Protein AF-O96344-F1 (afdb_monomer)

pLDDT: mean 90.15, std 8.44, range [36.12, 97.0]

InterPro domains:
  IPR032487 Polyprotein allergen, nematode [PF16469] (3-124)
  IPR038289 DVA-1 superfamily [G3DSA:1.10.533.30] (1-128)

Sequence (133 aa):
DEHTLESYFQTHLSWLTDIQKDEIRKMKEEGKSKAEIQKTVFHYYDGLTGDKKKEAVEKLRGGCNELLKQIVGEEKVAELKRMKESGMDFEQIKAKVESILDHVTDETQKQKVQEYGAACRKVYAETDSRQKR

Secondary structure (DSSP, 8-state):
----HHHHHHTTTTTS-HHHHHHHHHHHHTT--HHHHHHHHHHHHHH--HHHHHHHHHHHHHHHHHHHHHHHHHHHHHHHHHHHHTT--HHHHHHHHHHHHHT---HHHHHHHHHHHHHHHHHHHHHHHHHT-

Structure (mmCIF, N/CA/C/O backbone):
data_AF-O96344-F1
#
_entry.id   AF-O96344-F1
#
loop_
_atom_site.group_PDB
_atom_site.id
_atom_site.type_symbol
_atom_site.label_atom_id
_atom_site.label_alt_id
_atom_site.label_comp_id
_atom_site.label_asym_id
_atom_site.label_entity_id
_atom_site.label_seq_id
_atom_site.pdbx_PDB_ins_code
_atom_site.Cartn_x
_atom_site.Cartn_y
_atom_site.Cartn_z
_atom_site.occupancy
_atom_site.B_iso_or_equiv
_atom_site.auth_seq_id
_atom_site.auth_comp_id
_atom_site.auth_asym_id
_atom_site.auth_atom_id
_atom_site.pdbx_PDB_model_num
ATOM 1 N N . ASP A 1 1 ? 1.786 6.079 17.956 1.00 36.12 1 ASP A N 1
ATOM 2 C CA . ASP A 1 1 ? 1.204 6.265 16.610 1.00 36.12 1 ASP A CA 1
ATOM 3 C C . ASP A 1 1 ? 2.290 6.339 15.544 1.00 36.12 1 ASP A C 1
ATOM 5 O O . ASP A 1 1 ? 2.949 7.360 15.423 1.00 36.12 1 ASP A O 1
ATOM 9 N N . GLU A 1 2 ? 2.509 5.258 14.792 1.00 44.03 2 GLU A N 1
ATOM 10 C CA . GLU A 1 2 ? 3.629 5.116 13.832 1.00 44.03 2 GLU A CA 1
ATOM 11 C C . GLU A 1 2 ? 3.226 5.333 12.355 1.00 44.03 2 GLU A C 1
ATOM 13 O O . GLU A 1 2 ? 3.954 4.981 11.431 1.00 44.03 2 GLU A O 1
ATOM 18 N N . HIS A 1 3 ? 2.062 5.943 12.103 1.00 64.75 3 HIS A N 1
ATOM 19 C CA . HIS A 1 3 ? 1.471 6.061 10.761 1.00 64.75 3 HIS A CA 1
ATOM 20 C C . HIS A 1 3 ? 1.044 7.491 10.417 1.00 64.75 3 HIS A C 1
ATOM 22 O O . HIS A 1 3 ? -0.133 7.774 10.177 1.00 64.75 3 HIS A O 1
ATOM 28 N N . THR A 1 4 ? 1.996 8.423 10.397 1.00 79.19 4 THR A N 1
ATOM 29 C CA . THR A 1 4 ? 1.748 9.768 9.862 1.00 79.19 4 THR A CA 1
ATOM 30 C C . THR A 1 4 ? 1.888 9.775 8.337 1.00 79.19 4 THR A C 1
ATOM 32 O O . THR A 1 4 ? 2.620 8.977 7.758 1.00 79.19 4 THR A O 1
ATOM 35 N N . LEU A 1 5 ? 1.193 10.704 7.671 1.00 84.06 5 LEU A N 1
ATOM 36 C CA . LEU A 1 5 ? 1.313 10.897 6.218 1.00 84.06 5 LEU A CA 1
ATOM 37 C C . LEU A 1 5 ? 2.772 11.167 5.802 1.00 84.06 5 LEU A C 1
ATOM 39 O O . LEU A 1 5 ? 3.224 10.667 4.780 1.00 84.06 5 LEU A O 1
ATOM 43 N N . GLU A 1 6 ? 3.512 11.899 6.635 1.00 87.56 6 GLU A N 1
ATOM 44 C CA . GLU A 1 6 ? 4.917 12.227 6.393 1.00 87.56 6 GLU A CA 1
ATOM 45 C C . GLU A 1 6 ? 5.821 10.987 6.459 1.00 87.56 6 GLU A C 1
ATOM 47 O O . GLU A 1 6 ? 6.674 10.802 5.595 1.00 87.56 6 GLU A O 1
ATOM 52 N N . SER A 1 7 ? 5.571 10.074 7.407 1.00 87.69 7 SER A N 1
ATOM 53 C CA . SER A 1 7 ? 6.266 8.779 7.451 1.00 87.69 7 SER A CA 1
ATOM 54 C C . SER A 1 7 ? 6.072 8.003 6.144 1.00 87.69 7 SER A C 1
ATOM 56 O O . SER A 1 7 ? 7.029 7.473 5.575 1.00 87.69 7 SER A O 1
ATOM 58 N N . TYR A 1 8 ? 4.856 8.014 5.587 1.00 87.94 8 TYR A N 1
ATOM 59 C CA . TYR A 1 8 ? 4.595 7.379 4.296 1.00 87.94 8 TYR A CA 1
ATOM 60 C C . TYR A 1 8 ? 5.330 8.056 3.138 1.00 87.94 8 TYR A C 1
ATOM 62 O O . TYR A 1 8 ? 5.864 7.350 2.285 1.00 87.94 8 TYR A O 1
ATOM 70 N N . PHE A 1 9 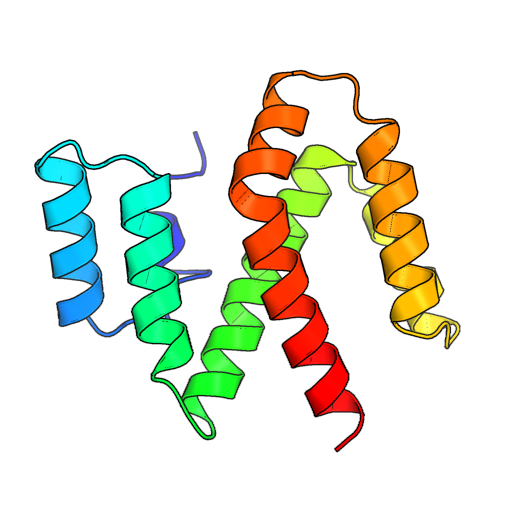? 5.433 9.388 3.112 1.00 92.00 9 PHE A N 1
ATOM 71 C CA . PHE A 1 9 ? 6.205 10.113 2.091 1.00 92.00 9 PHE A CA 1
ATOM 72 C C . PHE A 1 9 ? 7.705 9.825 2.120 1.00 92.00 9 PHE A C 1
ATOM 74 O O . PHE A 1 9 ? 8.363 9.964 1.090 1.00 92.00 9 PHE A O 1
ATOM 81 N N . GLN A 1 10 ? 8.245 9.410 3.262 1.00 89.81 10 GLN A N 1
ATOM 82 C CA . GLN A 1 10 ? 9.652 9.027 3.395 1.00 89.81 10 GLN A CA 1
ATOM 83 C C . GLN A 1 10 ? 9.889 7.537 3.105 1.00 89.81 10 GLN A C 1
ATOM 85 O O . GLN A 1 10 ? 11.015 7.137 2.813 1.00 89.81 10 GLN A O 1
ATOM 90 N N . THR A 1 11 ? 8.836 6.717 3.146 1.00 90.38 11 THR A N 1
ATOM 91 C CA . THR A 1 11 ? 8.909 5.256 3.002 1.00 90.38 11 THR A CA 1
ATOM 92 C C . THR A 1 11 ? 8.169 4.775 1.749 1.00 90.38 11 THR A C 1
ATOM 94 O O . THR A 1 11 ? 8.716 4.807 0.646 1.00 90.38 11 THR A O 1
ATOM 97 N N . HIS A 1 12 ? 6.918 4.336 1.889 1.00 90.25 12 HIS A N 1
ATOM 98 C CA . HIS A 1 12 ? 6.139 3.635 0.857 1.00 90.25 12 HIS A CA 1
ATOM 99 C C . HIS A 1 12 ? 5.672 4.535 -0.290 1.00 90.25 12 HIS A C 1
ATOM 101 O O . HIS A 1 12 ? 5.336 4.050 -1.371 1.00 90.25 12 HIS A O 1
ATOM 107 N N . LEU A 1 13 ? 5.665 5.849 -0.066 1.00 93.00 13 LEU A N 1
ATOM 108 C CA . LEU A 1 13 ? 5.290 6.889 -1.023 1.00 93.00 13 LEU A CA 1
ATOM 109 C C . LEU A 1 13 ? 6.481 7.786 -1.405 1.00 93.00 13 LEU A C 1
ATOM 111 O O . LEU A 1 13 ? 6.284 8.875 -1.943 1.00 93.00 13 LEU A O 1
ATOM 115 N N . SER A 1 14 ? 7.720 7.338 -1.158 1.00 94.94 14 SER A N 1
ATOM 116 C CA . SER A 1 14 ? 8.931 8.111 -1.480 1.00 94.94 14 SER A CA 1
ATOM 117 C C . SER A 1 14 ? 9.099 8.405 -2.970 1.00 94.94 14 SER A C 1
ATOM 119 O O . SER A 1 14 ? 9.745 9.387 -3.319 1.00 94.94 14 SER A O 1
ATOM 121 N N . TRP A 1 15 ? 8.495 7.574 -3.823 1.00 95.19 15 TRP A N 1
ATOM 122 C CA . TRP A 1 15 ? 8.515 7.666 -5.286 1.00 95.19 15 TRP A CA 1
ATOM 123 C C . TRP A 1 15 ? 7.681 8.829 -5.849 1.00 95.19 15 TRP A C 1
ATOM 125 O O . TRP A 1 15 ? 7.788 9.146 -7.035 1.00 95.19 15 TRP A O 1
ATOM 135 N N . LEU A 1 16 ? 6.830 9.451 -5.027 1.00 96.06 16 LEU A N 1
ATOM 136 C CA . LEU A 1 16 ? 6.098 10.655 -5.410 1.00 96.06 16 LEU A CA 1
ATOM 137 C C . LEU A 1 16 ? 7.052 11.845 -5.538 1.00 96.06 16 LEU A C 1
ATOM 139 O O . LEU A 1 16 ? 7.991 11.993 -4.751 1.00 96.06 16 LEU A O 1
ATOM 143 N N . THR A 1 17 ? 6.768 12.735 -6.485 1.00 96.12 17 THR A N 1
ATOM 144 C CA . THR A 1 17 ? 7.465 14.024 -6.567 1.00 96.12 17 THR A CA 1
ATOM 145 C C . THR A 1 17 ? 7.046 14.938 -5.417 1.00 96.12 17 THR A C 1
ATOM 147 O O . THR A 1 17 ? 5.975 14.765 -4.835 1.00 96.12 17 THR A O 1
ATOM 150 N N . ASP A 1 18 ? 7.856 15.951 -5.112 1.00 95.81 18 ASP A N 1
ATOM 151 C CA . ASP A 1 18 ? 7.528 16.908 -4.046 1.00 95.81 18 ASP A CA 1
ATOM 152 C C . ASP A 1 18 ? 6.208 17.639 -4.327 1.00 95.81 18 ASP A C 1
ATOM 154 O O . ASP A 1 18 ? 5.373 17.764 -3.439 1.00 95.81 18 ASP A O 1
ATOM 158 N N . ILE A 1 19 ? 5.942 17.970 -5.596 1.00 96.38 19 ILE A N 1
ATOM 159 C CA . ILE A 1 19 ? 4.667 18.561 -6.033 1.00 96.38 19 ILE A CA 1
ATOM 160 C C . ILE A 1 19 ? 3.484 17.629 -5.717 1.00 96.38 19 ILE A C 1
ATOM 162 O O . ILE A 1 19 ? 2.456 18.076 -5.216 1.00 96.38 19 ILE A O 1
ATOM 166 N N . GLN A 1 20 ? 3.621 16.325 -5.977 1.00 97.00 20 GLN A N 1
ATOM 167 C CA . GLN A 1 20 ? 2.566 15.346 -5.687 1.00 97.00 20 GLN A CA 1
ATOM 168 C C . GLN A 1 20 ? 2.363 15.153 -4.177 1.00 97.00 20 GLN A C 1
ATOM 170 O O . GLN A 1 20 ? 1.232 14.992 -3.717 1.00 97.00 20 GLN A O 1
ATOM 175 N N . LYS A 1 21 ? 3.447 15.178 -3.391 1.00 96.69 21 LYS A N 1
ATOM 176 C CA . LYS A 1 21 ? 3.382 15.116 -1.922 1.00 96.69 21 LYS A CA 1
ATOM 177 C C . LYS A 1 21 ? 2.676 16.345 -1.349 1.00 96.69 21 LYS A C 1
ATOM 179 O O . LYS A 1 21 ? 1.839 16.195 -0.459 1.00 96.69 21 LYS A O 1
ATOM 184 N N . ASP A 1 22 ? 2.960 17.529 -1.884 1.00 96.50 22 ASP A N 1
ATOM 185 C CA . ASP A 1 22 ? 2.311 18.781 -1.489 1.00 96.50 22 ASP A CA 1
ATOM 186 C C . ASP A 1 22 ? 0.813 18.770 -1.804 1.00 96.50 22 ASP A C 1
ATOM 188 O O . ASP A 1 22 ? 0.008 19.141 -0.948 1.00 96.50 22 ASP A O 1
ATOM 192 N N . GLU A 1 23 ? 0.414 18.267 -2.977 1.00 96.56 23 GLU A N 1
ATOM 193 C CA . GLU A 1 23 ? -1.002 18.109 -3.329 1.00 96.56 23 GLU A CA 1
ATOM 194 C C . GLU A 1 23 ? -1.723 17.180 -2.341 1.00 96.56 23 GLU A C 1
ATOM 196 O O . GLU A 1 23 ? -2.784 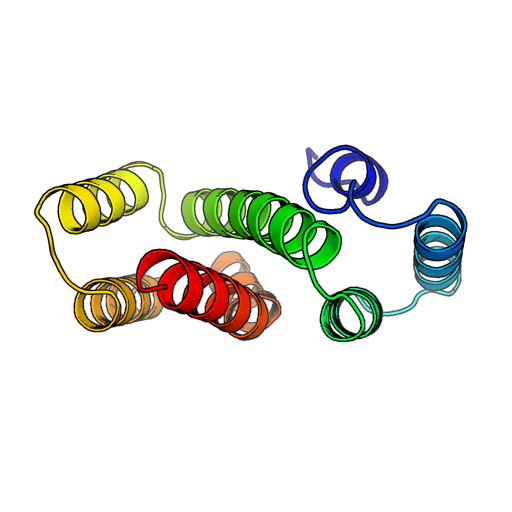17.522 -1.817 1.00 96.56 23 GLU A O 1
ATOM 201 N N . ILE A 1 24 ? -1.121 16.039 -2.000 1.00 96.19 24 ILE A N 1
ATOM 202 C CA . ILE A 1 24 ? -1.695 15.107 -1.020 1.00 96.19 24 ILE A CA 1
ATOM 203 C C . ILE A 1 24 ? -1.744 15.723 0.388 1.00 96.19 24 ILE A C 1
ATOM 205 O O . ILE A 1 24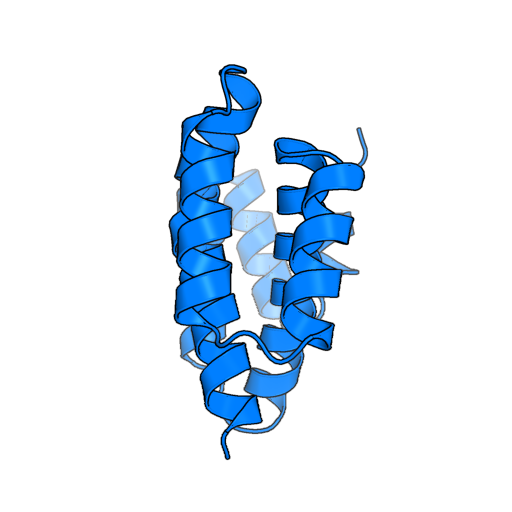 ? -2.701 15.482 1.133 1.00 96.19 24 ILE A O 1
ATOM 209 N N . ARG A 1 25 ? -0.746 16.529 0.772 1.00 95.25 25 ARG A N 1
ATOM 210 C CA . ARG A 1 25 ? -0.754 17.250 2.053 1.00 95.25 25 ARG A CA 1
ATOM 211 C C . ARG A 1 25 ? -1.920 18.235 2.108 1.00 95.25 25 ARG A C 1
ATOM 213 O O . ARG A 1 25 ? -2.686 18.198 3.069 1.00 95.25 25 ARG A O 1
ATOM 220 N N . LYS A 1 26 ? -2.125 19.004 1.037 1.00 96.25 26 LYS A N 1
ATOM 221 C CA . LYS A 1 26 ? -3.258 19.925 0.885 1.00 96.25 26 LYS A CA 1
ATOM 222 C C . LYS A 1 26 ? -4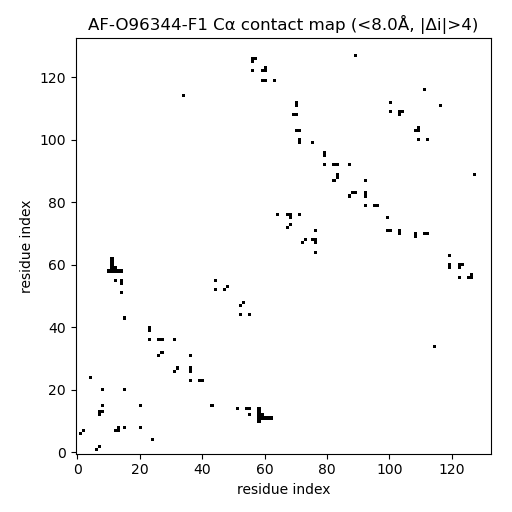.599 19.198 0.951 1.00 96.25 26 LYS A C 1
ATOM 224 O O . LYS A 1 26 ? -5.483 19.625 1.680 1.00 96.25 26 LYS A O 1
ATOM 229 N N . MET A 1 27 ? -4.737 18.052 0.278 1.00 95.75 27 MET A N 1
ATOM 230 C CA . MET A 1 27 ? -5.946 17.224 0.380 1.00 95.75 27 MET A CA 1
ATOM 231 C C . MET A 1 27 ? -6.242 16.838 1.835 1.00 95.75 27 MET A C 1
ATOM 233 O O . MET A 1 27 ? -7.382 16.929 2.287 1.00 95.75 27 MET A O 1
ATOM 237 N N . LYS A 1 28 ? -5.219 16.428 2.592 1.00 92.12 28 LYS A N 1
ATOM 238 C CA . LYS A 1 28 ? -5.385 16.088 4.008 1.00 92.12 28 LYS A CA 1
ATOM 239 C C . LYS A 1 28 ? -5.806 17.300 4.849 1.00 92.12 28 LYS A C 1
ATOM 241 O O . LYS A 1 28 ? -6.673 17.150 5.706 1.00 92.12 28 LYS A O 1
ATOM 246 N N . GLU A 1 29 ? -5.216 18.469 4.611 1.00 94.00 29 GLU A N 1
ATOM 247 C CA . GLU A 1 29 ? -5.571 19.732 5.283 1.00 94.00 29 GLU A CA 1
ATOM 248 C C . GLU A 1 29 ? -7.006 20.175 4.968 1.00 94.00 29 GLU A C 1
ATOM 250 O O . GLU A 1 29 ? -7.719 20.643 5.850 1.00 94.00 29 GLU A O 1
ATOM 255 N N . GLU A 1 30 ? -7.464 19.944 3.738 1.00 95.31 30 GLU A N 1
ATOM 256 C CA . GLU A 1 30 ? -8.838 20.201 3.291 1.00 95.31 30 GLU A CA 1
ATOM 257 C C . GLU A 1 30 ? -9.859 19.180 3.832 1.00 95.31 30 GLU A C 1
ATOM 259 O O . GLU A 1 30 ? -11.042 19.241 3.496 1.00 95.31 30 GLU A O 1
ATOM 264 N N . GLY A 1 31 ? -9.425 18.222 4.657 1.00 93.00 31 GLY A N 1
ATOM 265 C CA . GLY A 1 31 ? -10.293 17.210 5.258 1.00 93.00 31 GLY A CA 1
ATOM 266 C C . GLY A 1 31 ? -10.726 16.107 4.293 1.00 93.00 31 GLY A C 1
ATOM 267 O O . GLY A 1 31 ? -11.719 15.424 4.552 1.00 93.00 31 GLY A O 1
ATOM 268 N N . LYS A 1 32 ? -10.000 15.909 3.183 1.00 94.31 32 LYS A N 1
ATOM 269 C CA . LYS A 1 32 ? -10.265 14.813 2.245 1.00 94.31 32 LYS A CA 1
ATOM 270 C C . LYS A 1 32 ? -10.125 13.461 2.925 1.00 94.31 32 LYS A C 1
ATOM 272 O O . LYS A 1 32 ? -9.237 13.230 3.749 1.00 94.31 32 LYS A O 1
ATOM 277 N N . SER A 1 33 ? -11.004 12.541 2.542 1.00 89.94 33 SER A N 1
ATOM 278 C CA . SER A 1 33 ? -10.991 11.185 3.076 1.00 89.94 33 SER A CA 1
ATOM 279 C C . SER A 1 33 ? -9.722 10.434 2.660 1.00 89.94 33 SER A C 1
ATOM 281 O O . SER A 1 33 ? -9.128 10.691 1.609 1.00 89.94 33 SER A O 1
ATOM 283 N N . LYS A 1 34 ? -9.322 9.433 3.456 1.00 84.88 34 LYS A N 1
ATOM 284 C CA . LYS A 1 34 ? -8.206 8.541 3.096 1.00 84.88 34 LYS A CA 1
ATOM 285 C C . LYS A 1 34 ? -8.424 7.868 1.740 1.00 84.88 34 LYS A C 1
ATOM 287 O O . LYS A 1 34 ? -7.473 7.736 0.981 1.00 84.88 34 LYS A O 1
ATOM 292 N N . ALA A 1 35 ? -9.667 7.507 1.419 1.00 85.88 35 ALA A N 1
ATOM 293 C CA . ALA A 1 35 ? -10.031 6.918 0.135 1.00 85.88 35 ALA A CA 1
ATOM 294 C C . ALA A 1 35 ? -9.789 7.884 -1.039 1.00 85.88 35 ALA A C 1
ATOM 296 O O . ALA A 1 35 ? -9.247 7.474 -2.065 1.00 85.88 35 ALA A O 1
ATOM 297 N N . GLU A 1 36 ? -10.131 9.170 -0.892 1.00 90.50 36 GLU A N 1
ATOM 298 C CA . GLU A 1 36 ? -9.818 10.193 -1.901 1.00 90.50 36 GLU A CA 1
ATOM 299 C C . GLU A 1 36 ? -8.304 10.358 -2.075 1.00 90.50 36 GLU A C 1
ATOM 301 O O . GLU A 1 36 ? -7.818 10.360 -3.204 1.00 90.50 36 GLU A O 1
ATOM 306 N N . ILE A 1 37 ? -7.549 10.424 -0.975 1.00 91.94 37 ILE A N 1
ATOM 307 C CA . ILE A 1 37 ? -6.083 10.528 -1.016 1.00 91.94 37 ILE A CA 1
ATOM 308 C C . ILE A 1 37 ? -5.462 9.304 -1.702 1.00 91.94 37 ILE A C 1
ATOM 310 O O . ILE A 1 37 ? -4.623 9.447 -2.590 1.00 91.94 37 ILE A O 1
ATOM 314 N N . GLN A 1 38 ? -5.887 8.094 -1.334 1.00 88.38 38 GLN A N 1
ATOM 315 C CA . GLN A 1 38 ? -5.420 6.860 -1.968 1.00 88.38 38 GLN A CA 1
ATOM 316 C C . GLN A 1 38 ? -5.732 6.844 -3.459 1.00 88.38 38 GLN A C 1
ATOM 318 O O . GLN A 1 38 ? -4.871 6.477 -4.256 1.00 88.38 38 GLN A O 1
ATOM 323 N N . LYS A 1 39 ? -6.936 7.267 -3.856 1.00 90.31 39 LYS A N 1
ATOM 324 C CA . LYS A 1 39 ? -7.311 7.367 -5.268 1.00 90.31 39 LYS A CA 1
ATOM 325 C C . LYS A 1 39 ? -6.341 8.272 -6.033 1.00 90.31 39 LYS A C 1
ATOM 327 O O . LYS A 1 39 ? -5.902 7.886 -7.114 1.00 90.31 39 LYS A O 1
ATOM 332 N N . THR A 1 40 ? -5.961 9.416 -5.466 1.00 94.12 40 THR A N 1
ATOM 333 C CA . THR A 1 40 ? -4.962 10.321 -6.058 1.00 94.12 40 THR A CA 1
ATOM 334 C C . THR A 1 40 ? -3.578 9.673 -6.145 1.00 94.12 40 THR A C 1
ATOM 336 O O . THR A 1 40 ? -2.957 9.694 -7.207 1.00 94.12 40 THR A O 1
ATOM 339 N N . VAL A 1 41 ? -3.114 9.003 -5.084 1.00 93.19 41 VAL A N 1
ATOM 340 C CA . VAL A 1 41 ? -1.845 8.248 -5.105 1.00 93.19 41 VAL A CA 1
ATOM 341 C C . VAL A 1 41 ? -1.846 7.200 -6.224 1.00 93.19 41 VAL A C 1
ATOM 343 O O . VAL A 1 41 ? -0.887 7.105 -6.992 1.00 93.19 41 VAL A O 1
ATOM 346 N N . PHE A 1 42 ? -2.931 6.434 -6.361 1.00 90.81 42 PHE A N 1
ATOM 347 C CA . PHE A 1 42 ? -3.045 5.416 -7.404 1.00 90.81 42 PHE A CA 1
ATOM 348 C C . PHE A 1 42 ? -3.172 6.004 -8.810 1.00 90.81 42 PHE A C 1
ATOM 350 O O . PHE A 1 42 ? -2.675 5.398 -9.758 1.00 90.81 42 PHE A O 1
ATOM 357 N N . HIS A 1 43 ? -3.760 7.192 -8.951 1.00 93.25 43 HIS A N 1
ATOM 358 C CA . HIS A 1 43 ? -3.769 7.921 -10.214 1.00 93.25 43 HIS A CA 1
ATOM 359 C C . HIS A 1 43 ? -2.345 8.267 -10.674 1.00 93.25 43 HIS A C 1
ATOM 361 O O . HIS A 1 43 ? -1.984 7.965 -11.812 1.00 93.25 43 HIS A O 1
ATOM 367 N N . TYR A 1 44 ? -1.500 8.805 -9.786 1.00 95.25 44 TYR A N 1
ATOM 368 C CA . TYR A 1 44 ? -0.094 9.056 -10.123 1.00 95.25 44 TYR A CA 1
ATOM 369 C C . TYR A 1 44 ? 0.650 7.769 -10.451 1.00 95.25 44 TYR A C 1
ATOM 371 O O . TYR A 1 44 ? 1.379 7.718 -11.439 1.00 95.25 44 TYR A O 1
ATOM 379 N N . TYR A 1 45 ? 0.436 6.720 -9.654 1.00 92.62 45 TYR A N 1
ATOM 380 C CA . TYR A 1 45 ? 1.028 5.409 -9.889 1.00 92.62 45 TYR A CA 1
ATOM 381 C C . TYR A 1 45 ? 0.680 4.873 -11.283 1.00 92.62 45 TYR A C 1
ATOM 383 O O . TYR A 1 45 ? 1.557 4.363 -11.980 1.00 92.62 45 TYR A O 1
ATOM 391 N N . ASP A 1 46 ? -0.580 4.969 -11.710 1.00 90.75 46 ASP A N 1
ATOM 392 C CA . ASP A 1 46 ? -1.040 4.478 -13.014 1.00 90.75 46 ASP A CA 1
ATOM 393 C C . ASP A 1 46 ? -0.442 5.246 -14.197 1.00 90.75 46 ASP A C 1
ATOM 395 O O . ASP A 1 46 ? -0.242 4.652 -15.254 1.00 90.75 46 ASP A O 1
ATOM 399 N N . GLY A 1 47 ? -0.070 6.513 -14.003 1.00 92.44 47 GLY A N 1
ATOM 400 C CA . GLY A 1 47 ? 0.654 7.306 -15.000 1.00 92.44 47 GLY A CA 1
ATOM 401 C C . GLY A 1 47 ? 2.143 6.961 -15.141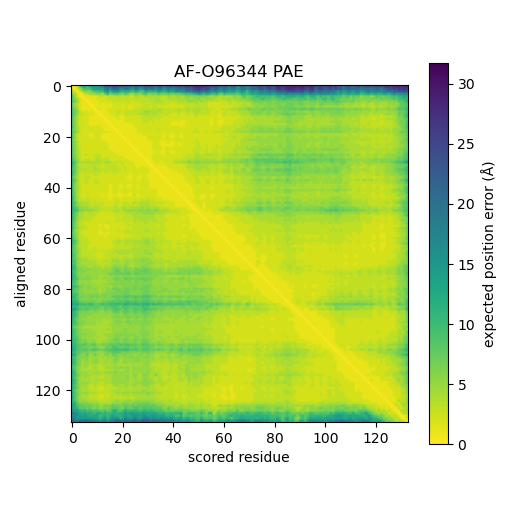 1.00 92.44 47 GLY A C 1
ATOM 402 O O . GLY A 1 47 ? 2.787 7.412 -16.089 1.00 92.44 47 GLY A O 1
ATOM 403 N N . LEU A 1 48 ? 2.720 6.177 -14.222 1.00 93.50 48 LEU A N 1
ATOM 404 C CA . LEU A 1 48 ? 4.136 5.813 -14.281 1.00 93.50 48 LEU A CA 1
ATOM 405 C C . LEU A 1 48 ? 4.410 4.706 -15.302 1.00 93.50 48 LEU A C 1
ATOM 407 O O . LEU A 1 48 ? 3.654 3.747 -15.453 1.00 93.50 48 LEU A O 1
ATOM 411 N N . THR A 1 49 ? 5.583 4.780 -15.925 1.00 91.81 49 THR A N 1
ATOM 412 C CA . THR A 1 49 ? 6.119 3.750 -16.822 1.00 91.81 49 THR A CA 1
ATOM 413 C C . THR A 1 49 ? 7.598 3.487 -16.512 1.00 91.81 49 THR A C 1
ATOM 415 O O . THR A 1 49 ? 8.207 4.166 -15.680 1.00 91.81 49 THR A O 1
ATOM 418 N N . GLY A 1 50 ? 8.174 2.456 -17.137 1.00 91.06 50 GLY A N 1
ATOM 419 C CA . GLY A 1 50 ? 9.603 2.148 -17.029 1.00 91.06 50 GLY A CA 1
ATOM 420 C C . GLY A 1 50 ? 10.086 1.933 -15.591 1.00 91.06 50 GLY A C 1
ATOM 421 O O . GLY A 1 50 ? 9.422 1.262 -14.793 1.00 91.06 50 GLY A O 1
ATOM 422 N N . ASP A 1 51 ? 11.251 2.496 -15.274 1.00 91.38 51 ASP A N 1
ATOM 423 C CA . ASP A 1 51 ? 11.916 2.311 -13.980 1.00 91.38 51 ASP A CA 1
ATOM 424 C C . ASP A 1 51 ? 11.206 3.032 -12.834 1.00 91.38 51 ASP A C 1
ATOM 426 O O . ASP A 1 51 ? 11.110 2.478 -11.744 1.00 91.38 51 ASP A O 1
ATOM 430 N N . LYS A 1 52 ? 10.571 4.181 -13.095 1.00 92.06 52 LYS A N 1
ATOM 431 C CA . LYS A 1 52 ? 9.743 4.860 -12.084 1.00 92.06 52 LYS A CA 1
ATOM 432 C C . LYS A 1 52 ? 8.574 3.985 -11.632 1.00 92.06 52 LYS A C 1
ATOM 434 O O . LYS A 1 52 ? 8.263 3.921 -10.447 1.00 92.06 52 LYS A O 1
ATOM 439 N N . LYS A 1 53 ? 7.939 3.262 -12.564 1.00 92.56 53 LYS A N 1
ATOM 440 C CA . LYS A 1 53 ? 6.879 2.301 -12.218 1.00 92.56 53 LYS A CA 1
ATOM 441 C C . LYS A 1 53 ? 7.433 1.135 -11.398 1.00 92.56 53 LYS A C 1
ATOM 443 O O . LYS A 1 53 ? 6.755 0.704 -10.474 1.00 92.56 53 LYS A O 1
ATOM 448 N N . LYS A 1 54 ? 8.639 0.634 -11.708 1.00 90.94 54 LYS A N 1
ATOM 449 C CA . LYS A 1 54 ? 9.294 -0.427 -10.915 1.00 90.94 54 LYS A CA 1
ATOM 450 C C . LYS A 1 54 ? 9.520 0.032 -9.478 1.00 90.94 54 LYS A C 1
ATOM 452 O O . LYS A 1 54 ? 9.067 -0.644 -8.562 1.00 90.94 54 LYS A O 1
ATOM 457 N N . GLU A 1 55 ? 10.133 1.200 -9.303 1.00 92.94 55 GLU A N 1
ATOM 458 C CA . GLU A 1 55 ? 10.388 1.781 -7.984 1.00 92.94 55 GLU A CA 1
ATOM 459 C C . GLU A 1 55 ? 9.086 1.942 -7.189 1.00 92.94 55 GLU A C 1
ATOM 461 O O . GLU A 1 55 ? 8.985 1.484 -6.051 1.00 92.94 55 GLU A O 1
ATOM 466 N N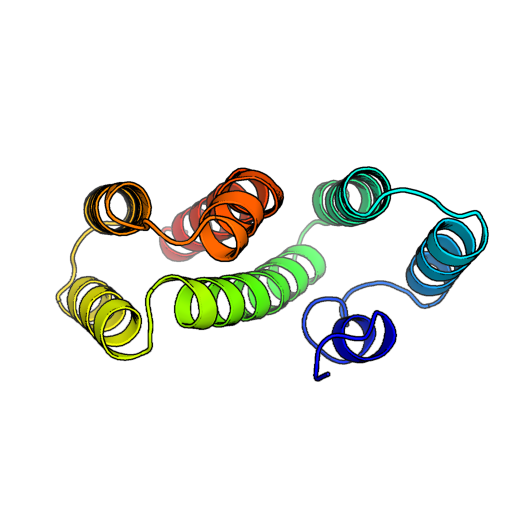 . ALA A 1 56 ? 8.048 2.515 -7.805 1.00 94.38 56 ALA A N 1
ATOM 467 C CA . ALA A 1 56 ? 6.760 2.698 -7.145 1.00 94.38 56 ALA A CA 1
ATOM 468 C C . ALA A 1 56 ? 6.112 1.365 -6.732 1.00 94.38 56 ALA A C 1
ATOM 470 O O . ALA A 1 56 ? 5.588 1.261 -5.624 1.00 94.38 56 ALA A O 1
ATOM 471 N N . VAL A 1 57 ? 6.172 0.328 -7.580 1.00 93.50 57 VAL A N 1
ATOM 472 C CA . VAL A 1 57 ? 5.681 -1.021 -7.237 1.00 93.50 57 VAL A CA 1
ATOM 473 C C . VAL A 1 57 ? 6.417 -1.577 -6.023 1.00 93.50 57 VAL A C 1
ATOM 475 O O . VAL A 1 57 ? 5.772 -2.088 -5.111 1.00 93.50 57 VAL A O 1
ATOM 478 N N . GLU A 1 58 ? 7.746 -1.480 -5.985 1.00 92.81 58 GLU A N 1
ATOM 479 C CA . GLU A 1 58 ? 8.551 -2.001 -4.875 1.00 92.81 58 GLU A CA 1
ATOM 480 C C . GLU A 1 58 ? 8.229 -1.298 -3.555 1.00 92.81 58 GLU A C 1
ATOM 482 O O . GLU A 1 58 ? 8.008 -1.961 -2.537 1.00 92.81 58 GLU A O 1
ATOM 487 N N . LYS A 1 59 ? 8.125 0.035 -3.582 1.00 93.88 59 LYS A N 1
ATOM 488 C CA . LYS A 1 59 ? 7.782 0.846 -2.407 1.00 93.88 59 LYS A CA 1
ATOM 489 C C . LYS A 1 59 ? 6.363 0.568 -1.912 1.00 93.88 59 LYS A C 1
ATOM 491 O O . LYS A 1 59 ? 6.172 0.297 -0.728 1.00 93.88 59 LYS A O 1
ATOM 496 N N . LEU A 1 60 ? 5.374 0.541 -2.808 1.00 93.69 60 LEU A N 1
ATOM 497 C CA . LEU A 1 60 ? 3.987 0.222 -2.450 1.00 93.69 60 LEU A CA 1
ATOM 498 C C . LEU A 1 60 ? 3.841 -1.220 -1.948 1.00 93.69 60 LEU A C 1
ATOM 500 O O . LEU A 1 60 ? 3.074 -1.480 -1.021 1.00 93.69 60 LEU A O 1
ATOM 504 N N . ARG A 1 61 ? 4.602 -2.165 -2.516 1.00 92.50 61 ARG A N 1
ATOM 505 C CA . ARG A 1 61 ? 4.629 -3.556 -2.051 1.00 92.50 61 ARG A CA 1
ATOM 506 C C . ARG A 1 61 ? 5.153 -3.647 -0.619 1.00 92.50 61 ARG A C 1
ATOM 508 O O . ARG A 1 61 ? 4.622 -4.445 0.150 1.00 92.50 61 ARG A O 1
ATOM 515 N N . GLY A 1 62 ? 6.156 -2.842 -0.261 1.00 91.75 62 GLY A N 1
ATOM 516 C CA . GLY A 1 62 ? 6.635 -2.698 1.117 1.00 91.75 62 GLY A CA 1
ATOM 517 C C . GLY A 1 62 ? 5.500 -2.346 2.078 1.00 91.75 62 GLY A C 1
ATOM 518 O O . GLY A 1 62 ? 5.240 -3.098 3.017 1.00 91.75 62 GLY A O 1
ATOM 519 N N . GLY A 1 63 ? 4.746 -1.290 1.766 1.00 90.88 63 GLY A N 1
ATOM 520 C CA . GLY A 1 63 ? 3.603 -0.859 2.575 1.00 90.88 63 GLY A CA 1
ATOM 521 C C . GLY A 1 63 ? 2.501 -1.911 2.681 1.00 90.88 63 GLY A C 1
ATOM 522 O O . GLY A 1 63 ? 1.974 -2.151 3.764 1.00 90.88 63 GLY A O 1
ATOM 523 N N . CYS A 1 64 ? 2.195 -2.612 1.587 1.00 93.25 64 CYS A N 1
ATOM 524 C CA . CYS A 1 64 ? 1.237 -3.718 1.612 1.00 93.25 64 CYS A CA 1
ATOM 525 C C . CYS A 1 64 ? 1.698 -4.891 2.488 1.00 93.25 64 CYS A C 1
ATOM 527 O O . CYS A 1 64 ? 0.873 -5.492 3.171 1.00 93.25 64 CYS A O 1
ATOM 529 N N . ASN A 1 65 ? 2.998 -5.201 2.515 1.00 92.69 65 ASN A N 1
ATOM 530 C CA . ASN A 1 65 ? 3.534 -6.254 3.380 1.00 92.69 65 ASN A CA 1
ATOM 531 C C . ASN A 1 65 ? 3.470 -5.865 4.861 1.00 92.69 65 ASN A C 1
ATOM 533 O O . ASN A 1 65 ? 3.122 -6.703 5.690 1.00 92.69 65 ASN A O 1
ATOM 537 N N . GLU A 1 66 ? 3.794 -4.614 5.195 1.00 91.62 66 GLU A N 1
ATOM 538 C CA . GLU A 1 66 ? 3.663 -4.104 6.564 1.00 91.62 66 GLU A CA 1
ATOM 539 C C . GLU A 1 66 ? 2.208 -4.135 7.022 1.00 91.62 66 GLU A C 1
ATOM 541 O O .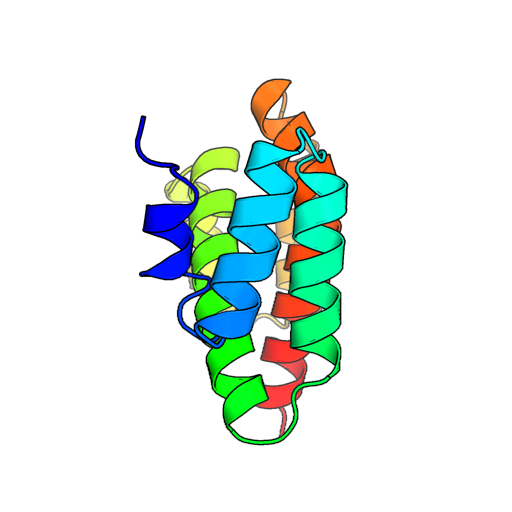 GLU A 1 66 ? 1.911 -4.649 8.099 1.00 91.62 66 GLU A O 1
ATOM 546 N N . LEU A 1 67 ? 1.290 -3.668 6.174 1.00 91.31 67 LEU A N 1
ATOM 547 C CA . LEU A 1 67 ? -0.136 -3.704 6.465 1.00 91.31 67 LEU A CA 1
ATOM 548 C C . LEU A 1 67 ? -0.641 -5.140 6.641 1.00 91.31 67 LEU A C 1
ATOM 550 O O . LEU A 1 67 ? -1.354 -5.428 7.599 1.00 91.31 67 LEU A O 1
ATOM 554 N N . LEU A 1 68 ? -0.240 -6.058 5.759 1.00 92.94 68 LEU A N 1
ATOM 555 C CA . LEU A 1 68 ? -0.590 -7.469 5.882 1.00 92.94 68 LEU A CA 1
ATOM 556 C C . LEU A 1 68 ? -0.059 -8.044 7.203 1.00 92.94 68 LEU A C 1
ATOM 558 O O . LEU A 1 68 ? -0.821 -8.673 7.932 1.00 92.94 68 LEU A O 1
ATOM 562 N N . LYS A 1 69 ? 1.196 -7.754 7.572 1.00 93.88 69 LYS A N 1
ATOM 563 C CA . LYS A 1 69 ? 1.782 -8.159 8.863 1.00 93.88 69 LYS A CA 1
ATOM 564 C C . LYS A 1 69 ? 0.986 -7.618 10.052 1.00 93.88 69 LYS A C 1
ATOM 566 O O . LYS A 1 69 ? 0.815 -8.338 11.030 1.00 93.88 69 LYS A O 1
ATOM 571 N N . GLN A 1 70 ? 0.471 -6.393 9.977 1.00 91.81 70 GLN A N 1
ATOM 572 C CA . GLN A 1 70 ? -0.382 -5.829 11.029 1.00 91.81 70 GLN A CA 1
ATOM 573 C C . GLN A 1 70 ? -1.756 -6.495 11.136 1.00 91.81 70 GLN A C 1
ATOM 575 O O . GLN A 1 70 ? -2.311 -6.546 12.231 1.00 91.81 70 GLN A O 1
ATOM 580 N N . ILE A 1 71 ? -2.314 -6.951 10.012 1.00 93.00 71 ILE A N 1
ATOM 581 C CA . ILE A 1 71 ? -3.644 -7.569 9.947 1.00 93.00 71 ILE A CA 1
ATOM 582 C C . ILE A 1 71 ? -3.587 -9.025 10.410 1.00 93.00 71 ILE A C 1
ATOM 584 O O . ILE A 1 71 ? -4.407 -9.439 11.224 1.00 93.00 71 ILE A O 1
ATOM 588 N N . VAL A 1 72 ? -2.632 -9.801 9.887 1.00 92.56 72 VAL A N 1
ATOM 589 C CA . VAL A 1 72 ? -2.597 -11.265 10.058 1.00 92.56 72 VAL A CA 1
ATOM 590 C C . VAL A 1 72 ? -1.479 -11.754 10.979 1.00 92.56 72 VAL A C 1
ATOM 592 O O . VAL A 1 72 ? -1.400 -12.944 11.280 1.00 92.56 72 VAL A O 1
ATOM 595 N N . GLY A 1 73 ? -0.603 -10.854 11.426 1.00 93.31 73 GLY A N 1
ATOM 596 C CA . GLY A 1 73 ? 0.542 -11.179 12.267 1.00 93.31 73 GLY A CA 1
ATOM 597 C C . GLY A 1 73 ? 1.760 -11.696 11.497 1.00 93.31 73 GLY A C 1
ATOM 598 O O . GLY A 1 73 ? 1.720 -12.034 10.312 1.00 93.31 73 GLY A O 1
ATOM 599 N N . GLU A 1 74 ? 2.886 -11.764 12.207 1.00 93.00 74 GLU A N 1
ATOM 600 C CA . GLU A 1 74 ? 4.180 -12.180 11.655 1.00 93.00 74 GLU A CA 1
ATOM 601 C C . GLU A 1 74 ? 4.204 -13.645 11.215 1.00 93.00 74 GLU A C 1
ATOM 603 O O . GLU A 1 74 ? 4.765 -13.963 10.168 1.00 93.00 74 GLU A O 1
ATOM 608 N N . GLU A 1 75 ? 3.553 -14.527 11.974 1.00 93.19 75 GLU A N 1
ATOM 609 C CA . GLU A 1 75 ? 3.510 -15.962 11.689 1.00 93.19 75 GLU A CA 1
ATOM 610 C C . GLU A 1 75 ? 2.890 -16.245 10.314 1.00 93.19 75 GLU A C 1
ATOM 612 O O . GLU A 1 75 ? 3.466 -16.967 9.500 1.00 93.19 75 GLU A O 1
ATOM 617 N N . LYS A 1 76 ? 1.752 -15.609 10.014 1.00 93.19 76 LYS A N 1
ATOM 618 C CA . LYS A 1 76 ? 1.057 -15.777 8.734 1.00 93.19 76 LYS A CA 1
ATOM 619 C C . LYS A 1 76 ? 1.830 -15.182 7.567 1.00 93.19 76 LYS A C 1
ATOM 621 O O . LYS A 1 76 ? 1.879 -15.784 6.498 1.00 93.19 76 LYS A O 1
ATOM 626 N N . VAL A 1 77 ? 2.501 -14.050 7.764 1.00 93.00 77 VAL A N 1
ATOM 627 C CA . VAL A 1 77 ? 3.389 -13.493 6.732 1.00 93.00 77 VAL A CA 1
ATOM 628 C C . VAL A 1 77 ? 4.594 -14.406 6.479 1.00 93.00 77 VAL A C 1
ATOM 630 O O . VAL A 1 77 ? 4.979 -14.601 5.324 1.00 93.00 77 VAL A O 1
ATOM 633 N N . ALA A 1 78 ? 5.168 -15.012 7.521 1.00 93.38 78 ALA A N 1
ATOM 634 C CA . ALA A 1 78 ? 6.254 -15.977 7.376 1.00 93.38 78 ALA A CA 1
ATOM 635 C C . ALA A 1 78 ? 5.800 -17.252 6.641 1.00 93.38 78 ALA A C 1
ATOM 637 O O . ALA A 1 78 ? 6.535 -17.749 5.787 1.00 93.38 78 ALA A O 1
ATOM 638 N N . GLU A 1 79 ? 4.587 -17.744 6.915 1.00 93.75 79 GLU A N 1
ATOM 639 C CA . GLU A 1 79 ? 3.955 -18.855 6.185 1.00 93.75 79 GLU A CA 1
ATOM 640 C C . GLU A 1 79 ? 3.856 -18.536 4.682 1.00 93.75 79 GLU A C 1
ATOM 642 O O . GLU A 1 79 ? 4.377 -19.284 3.852 1.00 93.75 79 GLU A O 1
ATOM 647 N N . LEU A 1 80 ? 3.290 -17.378 4.326 1.00 92.94 80 LEU A N 1
ATOM 648 C CA . LEU A 1 80 ? 3.152 -16.931 2.933 1.00 92.94 80 LEU A CA 1
ATOM 649 C C . LEU A 1 80 ? 4.505 -16.767 2.225 1.00 92.94 80 LEU A C 1
ATOM 651 O O . LEU A 1 80 ? 4.646 -17.101 1.046 1.00 92.94 80 LEU A O 1
ATOM 655 N N . LYS A 1 81 ? 5.522 -16.273 2.940 1.00 90.19 81 LYS A N 1
ATOM 656 C CA . LYS A 1 81 ? 6.881 -16.145 2.404 1.00 90.19 81 LYS A CA 1
ATOM 657 C C . LYS A 1 81 ? 7.486 -17.513 2.084 1.00 90.19 81 LYS A C 1
ATOM 659 O O . LYS A 1 81 ? 8.012 -17.686 0.987 1.00 90.19 81 LYS A O 1
ATOM 664 N N . ARG A 1 82 ? 7.348 -18.492 2.985 1.00 93.31 82 ARG A N 1
ATOM 665 C CA . ARG A 1 82 ? 7.813 -19.871 2.752 1.00 93.31 82 ARG A CA 1
ATOM 666 C C . ARG A 1 82 ? 7.106 -20.516 1.565 1.00 93.31 82 ARG A C 1
ATOM 668 O O . ARG A 1 82 ? 7.757 -21.189 0.776 1.00 93.31 82 ARG A O 1
ATOM 675 N N . MET A 1 83 ? 5.803 -20.276 1.400 1.00 92.38 83 MET A N 1
ATOM 676 C CA . MET A 1 83 ? 5.054 -20.756 0.232 1.00 92.38 83 MET A CA 1
ATOM 677 C C . MET A 1 83 ? 5.654 -20.217 -1.071 1.00 92.38 83 MET A C 1
ATOM 679 O O . MET A 1 83 ? 5.937 -20.992 -1.986 1.00 92.38 83 MET A O 1
ATOM 683 N N . LYS A 1 84 ? 5.945 -18.912 -1.124 1.00 88.06 84 LYS A N 1
ATOM 684 C CA . LYS A 1 84 ? 6.623 -18.298 -2.273 1.00 88.06 84 LYS A CA 1
ATOM 685 C C . LYS A 1 84 ? 8.006 -18.897 -2.534 1.00 88.06 84 LYS A C 1
ATOM 687 O O . LYS A 1 84 ? 8.340 -19.178 -3.679 1.00 88.06 84 LYS A O 1
ATOM 692 N N . GLU A 1 85 ? 8.802 -19.100 -1.489 1.00 89.88 85 GLU A N 1
ATOM 693 C CA . GLU A 1 85 ? 10.147 -19.689 -1.594 1.00 89.88 85 GLU A CA 1
ATOM 694 C C . GLU A 1 85 ? 10.116 -21.165 -2.017 1.00 89.88 85 GLU A C 1
ATOM 696 O O . GLU A 1 85 ? 11.022 -21.621 -2.707 1.00 89.88 85 GLU A O 1
ATOM 701 N N . SER A 1 86 ? 9.051 -21.895 -1.673 1.00 92.56 86 SER A N 1
ATOM 702 C CA . SER A 1 86 ? 8.828 -23.281 -2.108 1.00 92.56 86 SER A CA 1
ATOM 703 C C . SER A 1 86 ? 8.379 -23.420 -3.568 1.00 92.56 86 SER A C 1
ATOM 705 O O . SER A 1 86 ? 8.170 -24.535 -4.038 1.00 92.56 86 SER A O 1
ATOM 707 N N . GLY A 1 87 ? 8.235 -22.304 -4.291 1.00 88.81 87 GLY A N 1
ATOM 708 C CA . GLY A 1 87 ? 7.857 -22.295 -5.702 1.00 88.81 87 GLY A CA 1
ATOM 709 C C . GLY A 1 87 ? 6.353 -22.360 -5.962 1.00 88.81 87 GLY A C 1
ATOM 710 O O . GLY A 1 87 ? 5.966 -22.631 -7.096 1.00 88.81 87 GLY A O 1
ATOM 711 N N . MET A 1 88 ? 5.503 -22.108 -4.955 1.00 91.69 88 MET A N 1
ATOM 712 C CA . MET A 1 88 ? 4.068 -21.947 -5.208 1.00 91.69 88 MET A CA 1
ATOM 713 C C . MET A 1 88 ? 3.815 -20.755 -6.118 1.00 91.69 88 MET A C 1
ATOM 715 O O . MET A 1 88 ? 4.456 -19.704 -5.995 1.00 91.69 88 MET A O 1
ATOM 719 N N . ASP A 1 89 ? 2.850 -20.920 -7.015 1.00 90.38 89 ASP A N 1
ATOM 720 C CA . ASP A 1 89 ? 2.479 -19.858 -7.928 1.00 90.38 89 ASP A CA 1
ATOM 721 C C . ASP A 1 89 ? 1.708 -18.735 -7.215 1.00 90.38 89 ASP A C 1
ATOM 723 O O . ASP A 1 89 ? 1.252 -18.835 -6.070 1.00 90.38 89 ASP A O 1
ATOM 727 N N . PHE A 1 90 ? 1.586 -17.616 -7.919 1.00 89.38 90 PHE A N 1
ATOM 728 C CA . PHE A 1 90 ? 0.927 -16.428 -7.407 1.00 89.38 90 PHE A CA 1
ATOM 729 C C . PHE A 1 90 ? -0.546 -16.647 -7.042 1.00 89.38 90 PHE A C 1
ATOM 731 O O . PHE A 1 90 ? -0.991 -16.102 -6.032 1.00 89.38 90 PHE A O 1
ATOM 738 N N . GLU A 1 91 ? -1.298 -17.437 -7.812 1.00 91.25 91 GLU A N 1
ATOM 739 C CA . GLU A 1 91 ? -2.722 -17.661 -7.544 1.00 91.25 91 GLU A CA 1
ATOM 740 C C . GLU A 1 91 ? -2.918 -18.527 -6.295 1.00 91.25 91 GLU A C 1
ATOM 742 O O . GLU A 1 91 ? -3.802 -18.240 -5.489 1.00 91.25 91 GLU A O 1
ATOM 747 N N . GLN A 1 92 ? -2.045 -19.511 -6.059 1.00 93.81 92 GLN A N 1
ATOM 748 C CA . GLN A 1 92 ? -2.040 -20.303 -4.824 1.00 93.81 92 GLN A CA 1
ATOM 749 C C . GLN A 1 92 ? -1.767 -19.431 -3.592 1.00 93.81 92 GLN A C 1
ATOM 751 O O . GLN A 1 92 ? -2.472 -19.522 -2.582 1.00 93.81 92 GLN A O 1
ATOM 756 N N . ILE A 1 93 ? -0.762 -18.554 -3.673 1.00 93.06 93 ILE A N 1
ATOM 757 C CA . ILE A 1 93 ? -0.425 -17.630 -2.581 1.00 93.06 93 ILE A CA 1
ATOM 758 C C . ILE A 1 93 ? -1.571 -16.641 -2.355 1.00 93.06 93 ILE A C 1
ATOM 760 O O . ILE A 1 93 ? -1.952 -16.395 -1.212 1.00 93.06 93 ILE A O 1
ATOM 764 N N . LYS A 1 94 ? -2.151 -16.097 -3.426 1.00 93.12 94 LYS A N 1
ATOM 765 C CA . LYS A 1 94 ? -3.292 -15.179 -3.361 1.00 93.12 94 LYS A CA 1
ATOM 766 C C . LYS A 1 94 ? -4.508 -15.832 -2.705 1.00 93.12 94 LYS A C 1
ATOM 768 O O . LYS A 1 94 ? -5.055 -15.244 -1.778 1.00 93.12 94 LYS A O 1
ATOM 773 N N . ALA A 1 95 ? -4.876 -17.049 -3.105 1.00 94.69 95 ALA A N 1
ATOM 774 C CA . ALA A 1 95 ? -5.982 -17.788 -2.497 1.00 94.69 95 ALA A CA 1
ATOM 775 C C . ALA A 1 95 ? -5.746 -18.032 -0.998 1.00 94.69 95 ALA A C 1
ATOM 777 O O . ALA A 1 95 ? -6.661 -17.914 -0.183 1.00 94.69 95 ALA A O 1
ATOM 778 N N . LYS A 1 96 ? -4.498 -18.313 -0.602 1.00 94.81 96 LYS A N 1
ATOM 779 C CA . LYS A 1 96 ? -4.139 -18.435 0.812 1.00 94.81 96 LYS A CA 1
ATOM 780 C C . LYS A 1 96 ? -4.268 -17.111 1.561 1.00 94.81 96 LYS A C 1
ATOM 782 O O . LYS A 1 96 ? -4.777 -17.115 2.678 1.00 94.81 96 LYS A O 1
ATOM 787 N N . VAL A 1 97 ? -3.827 -15.996 0.975 1.00 94.38 97 VAL A N 1
ATOM 788 C CA . VAL A 1 97 ? -4.018 -14.659 1.562 1.00 94.38 97 VAL A CA 1
ATOM 789 C C . VAL A 1 97 ? -5.505 -14.388 1.764 1.00 94.38 97 VAL A C 1
ATOM 791 O O . VAL A 1 97 ? -5.891 -14.031 2.868 1.00 94.38 97 VAL A O 1
ATOM 794 N N . GLU A 1 98 ? -6.336 -14.603 0.744 1.00 93.94 98 GLU A N 1
ATOM 795 C CA . GLU A 1 98 ? -7.791 -14.414 0.828 1.00 93.94 98 GLU A CA 1
ATOM 796 C C . GLU A 1 98 ? -8.397 -15.266 1.950 1.00 93.94 98 GLU A C 1
ATOM 798 O O . GLU A 1 98 ? -9.066 -14.731 2.827 1.00 93.94 98 GLU A O 1
ATOM 803 N N . SER A 1 99 ? -8.031 -16.548 2.024 1.00 94.50 99 SER A N 1
ATOM 804 C CA . SER A 1 99 ? -8.462 -17.433 3.108 1.00 94.50 99 SER A CA 1
ATOM 805 C C . SER A 1 99 ? -8.046 -16.929 4.495 1.00 94.50 99 SER A C 1
ATOM 807 O O . SER A 1 99 ? -8.847 -16.978 5.424 1.00 94.50 99 SER A O 1
ATOM 809 N N . ILE A 1 100 ? -6.819 -16.426 4.668 1.00 93.56 100 ILE A N 1
ATOM 810 C CA . ILE A 1 100 ? -6.377 -15.860 5.953 1.00 93.56 100 ILE A CA 1
ATOM 811 C C . ILE A 1 100 ? -7.196 -14.606 6.292 1.00 93.56 100 ILE A C 1
ATOM 813 O O . ILE A 1 100 ? -7.605 -14.442 7.441 1.00 93.56 100 ILE A O 1
ATOM 817 N N . LEU A 1 101 ? -7.443 -13.738 5.308 1.00 93.25 101 LEU A N 1
ATOM 818 C CA . LEU A 1 101 ? -8.197 -12.499 5.494 1.00 93.25 101 LEU A CA 1
ATOM 819 C C . LEU A 1 101 ? -9.672 -12.753 5.839 1.00 93.25 101 LEU A C 1
ATOM 821 O O . LEU A 1 101 ? -10.224 -12.013 6.648 1.00 93.25 101 LEU A O 1
ATOM 825 N N . ASP A 1 102 ? -10.282 -13.818 5.315 1.00 93.38 102 ASP A N 1
ATOM 826 C CA . ASP A 1 102 ? -11.661 -14.211 5.646 1.00 93.38 102 ASP A CA 1
ATOM 827 C C . ASP A 1 102 ? -11.832 -14.630 7.117 1.00 93.38 102 ASP A C 1
ATOM 829 O O . ASP A 1 102 ? -12.920 -14.517 7.680 1.00 93.38 102 ASP A O 1
ATOM 833 N N . HIS A 1 103 ? -10.752 -15.081 7.763 1.00 92.56 103 HIS A N 1
ATOM 834 C CA . HIS A 1 103 ? -10.749 -15.451 9.182 1.00 92.56 103 HIS A CA 1
ATOM 835 C C . HIS A 1 103 ? -10.402 -14.276 10.111 1.00 92.56 103 HIS A C 1
ATOM 837 O O . HIS A 1 103 ? -10.362 -14.449 11.330 1.00 92.56 103 HIS A O 1
ATOM 843 N N . VAL A 1 104 ? -10.150 -13.076 9.574 1.00 92.62 104 VAL A N 1
ATOM 844 C CA . VAL A 1 104 ? -9.908 -11.879 10.387 1.00 92.62 104 VAL A CA 1
ATOM 845 C C . VAL A 1 104 ? -11.220 -11.457 11.041 1.00 92.62 104 VAL A C 1
ATOM 847 O O . VAL A 1 104 ? -12.159 -11.036 10.370 1.00 92.62 104 VAL A O 1
ATOM 850 N N . THR A 1 105 ? -11.289 -11.547 12.368 1.00 91.56 105 THR A N 1
ATOM 851 C CA . THR A 1 105 ? -12.491 -11.193 13.138 1.00 91.56 105 THR A CA 1
ATOM 852 C C . THR A 1 105 ? -12.467 -9.771 13.685 1.00 91.56 105 THR A C 1
ATOM 854 O O . THR A 1 105 ? -13.529 -9.231 13.975 1.00 91.56 105 THR A O 1
ATOM 857 N N . ASP A 1 106 ? -11.287 -9.164 13.826 1.00 94.25 106 ASP A N 1
ATOM 858 C CA . ASP A 1 106 ? -11.144 -7.802 14.342 1.00 94.25 106 ASP A CA 1
ATOM 859 C C . ASP A 1 106 ? -11.683 -6.768 13.344 1.00 94.25 106 ASP A C 1
ATOM 861 O O . ASP A 1 106 ? -11.249 -6.712 12.193 1.00 94.25 106 ASP A O 1
ATOM 865 N N . GLU A 1 107 ? -12.618 -5.929 13.789 1.00 92.69 107 GLU A N 1
ATOM 866 C CA . GLU A 1 107 ? -13.297 -4.952 12.929 1.00 92.69 107 GLU A CA 1
ATOM 867 C C . GLU A 1 107 ? -12.348 -3.870 12.390 1.00 92.69 107 GLU A C 1
ATOM 869 O O . GLU A 1 107 ? -12.475 -3.455 11.237 1.00 92.69 107 GLU A O 1
ATOM 874 N N . THR A 1 108 ? -11.337 -3.462 13.166 1.00 90.12 108 THR A N 1
ATOM 875 C CA . THR A 1 108 ? -10.331 -2.488 12.707 1.00 90.12 108 THR A CA 1
ATOM 876 C C . THR A 1 108 ? -9.483 -3.087 11.588 1.00 90.12 108 THR A C 1
ATOM 878 O O . THR A 1 108 ? -9.192 -2.429 10.585 1.00 90.12 108 THR A O 1
ATOM 881 N N . GLN A 1 109 ? -9.096 -4.355 11.729 1.00 92.19 109 GLN A N 1
ATOM 882 C CA . GLN A 1 109 ? -8.338 -5.066 10.706 1.00 92.19 109 GLN A CA 1
ATOM 883 C C . GLN A 1 109 ? -9.192 -5.357 9.466 1.00 92.19 109 GLN A C 1
ATOM 885 O O . GLN A 1 109 ? -8.718 -5.140 8.350 1.00 92.19 109 GLN A O 1
ATOM 890 N N . LYS A 1 110 ? -10.465 -5.745 9.621 1.00 92.81 110 LYS A N 1
ATOM 891 C CA . LYS A 1 110 ? -11.406 -5.878 8.493 1.00 92.81 110 LYS A CA 1
ATOM 892 C C . LYS A 1 110 ? -11.555 -4.571 7.725 1.00 92.81 110 LYS A C 1
ATOM 894 O O . LYS A 1 110 ? -11.518 -4.581 6.495 1.00 92.81 110 LYS A O 1
ATOM 899 N N . GLN A 1 111 ? -11.667 -3.444 8.426 1.00 90.12 111 GLN A N 1
ATOM 900 C CA . GLN A 1 111 ? -11.752 -2.137 7.784 1.00 90.12 111 GLN A CA 1
ATOM 901 C C . GLN A 1 111 ? -10.491 -1.835 6.968 1.00 90.12 111 GLN A C 1
ATOM 903 O O . GLN A 1 111 ? -10.597 -1.404 5.822 1.00 90.12 111 GLN A O 1
ATOM 908 N N . LYS A 1 112 ? -9.298 -2.146 7.492 1.00 89.25 112 LYS A N 1
ATOM 909 C CA . LYS A 1 112 ? -8.046 -2.042 6.724 1.00 89.25 112 LYS A CA 1
ATOM 910 C C . LYS A 1 112 ? -8.044 -2.955 5.491 1.00 89.25 112 LYS A C 1
ATOM 912 O O . LYS A 1 112 ? -7.605 -2.532 4.424 1.00 89.25 112 LYS A O 1
ATOM 917 N N . VAL A 1 113 ? -8.554 -4.183 5.592 1.00 91.56 113 VAL A N 1
ATOM 918 C CA . VAL A 1 113 ? -8.682 -5.088 4.434 1.00 91.56 113 VAL A CA 1
ATOM 919 C C . VAL A 1 113 ? -9.602 -4.496 3.368 1.00 91.56 113 VAL A C 1
ATOM 921 O O . VAL A 1 113 ? -9.270 -4.537 2.184 1.00 91.56 113 VAL A O 1
ATOM 924 N N . GLN A 1 114 ? -10.735 -3.919 3.765 1.00 89.44 114 GLN A N 1
ATOM 925 C CA . GLN A 1 114 ? -11.665 -3.272 2.838 1.00 89.44 114 GLN A CA 1
ATOM 926 C C . GLN A 1 114 ? -11.056 -2.018 2.199 1.00 89.44 114 GLN A C 1
ATOM 928 O O . GLN A 1 114 ? -11.180 -1.825 0.991 1.00 89.44 114 GLN A O 1
ATOM 933 N N . GLU A 1 115 ? -10.365 -1.197 2.991 1.00 86.31 115 GLU A N 1
ATOM 934 C CA . GLU A 1 115 ? -9.774 0.070 2.555 1.00 86.31 115 GLU A CA 1
ATOM 935 C C . GLU A 1 115 ? -8.586 -0.146 1.601 1.00 86.31 115 GLU A C 1
ATOM 937 O O . GLU A 1 115 ? -8.516 0.483 0.549 1.00 86.31 115 GLU A O 1
ATOM 942 N N . TYR A 1 116 ? -7.675 -1.073 1.914 1.00 88.19 116 TYR A N 1
ATOM 943 C CA . TYR A 1 116 ? -6.409 -1.238 1.182 1.00 88.19 116 TYR A CA 1
ATOM 944 C C . TYR A 1 116 ? -6.337 -2.508 0.324 1.00 88.19 116 TYR A C 1
ATOM 946 O O . TYR A 1 116 ? -5.446 -2.636 -0.517 1.00 88.19 116 TYR A O 1
ATOM 954 N N . GLY A 1 117 ? -7.244 -3.471 0.501 1.00 90.00 117 GLY A N 1
ATOM 955 C CA . GLY A 1 117 ? -7.125 -4.797 -0.111 1.00 90.00 117 GLY A CA 1
ATOM 956 C C . GLY A 1 117 ? -7.111 -4.765 -1.639 1.00 90.00 117 GLY A C 1
ATOM 957 O O . GLY A 1 117 ? -6.289 -5.434 -2.265 1.00 90.00 117 GLY A O 1
ATOM 958 N N . ALA A 1 118 ? -7.974 -3.954 -2.258 1.00 88.88 118 ALA A N 1
ATOM 959 C CA . ALA A 1 118 ? -8.008 -3.812 -3.716 1.00 88.88 118 ALA A CA 1
ATOM 960 C C . ALA A 1 118 ? -6.706 -3.200 -4.265 1.00 88.88 118 ALA A C 1
ATOM 962 O O . ALA A 1 118 ? -6.142 -3.696 -5.242 1.00 88.88 118 ALA A O 1
ATOM 963 N N . ALA A 1 119 ? -6.203 -2.171 -3.585 1.00 88.31 119 ALA A N 1
ATOM 964 C CA . ALA A 1 119 ? -4.935 -1.518 -3.878 1.00 88.31 119 ALA A CA 1
ATOM 965 C C . ALA A 1 119 ? -3.754 -2.500 -3.793 1.00 88.31 119 ALA A C 1
ATOM 967 O O . ALA A 1 119 ? -2.982 -2.633 -4.745 1.00 88.31 119 ALA A O 1
ATOM 968 N N . CYS A 1 120 ? -3.650 -3.253 -2.698 1.00 92.69 120 CYS A N 1
ATOM 969 C CA . CYS A 1 120 ? -2.563 -4.209 -2.509 1.00 92.69 120 CYS A CA 1
ATOM 970 C C . CYS A 1 120 ? -2.619 -5.381 -3.490 1.00 92.69 120 CYS A C 1
ATOM 972 O O . CYS A 1 120 ? -1.583 -5.762 -4.034 1.00 92.69 120 CYS A O 1
ATOM 974 N N . ARG A 1 121 ? -3.812 -5.902 -3.815 1.00 91.88 121 ARG A N 1
ATOM 975 C CA . ARG A 1 121 ? -3.968 -6.925 -4.865 1.00 91.88 121 ARG A CA 1
ATOM 976 C C . ARG A 1 121 ? -3.412 -6.453 -6.210 1.00 91.88 121 ARG A C 1
ATOM 978 O O . ARG A 1 121 ? -2.689 -7.205 -6.859 1.00 91.88 121 ARG A O 1
ATOM 985 N N . LYS A 1 122 ? -3.682 -5.202 -6.600 1.00 90.25 122 LYS A N 1
ATOM 986 C CA . LYS A 1 122 ? -3.147 -4.608 -7.838 1.00 90.25 122 LYS A CA 1
ATOM 987 C C . LYS A 1 122 ? -1.616 -4.534 -7.826 1.00 90.25 122 LYS A C 1
ATOM 989 O O . LYS A 1 122 ? -0.981 -4.903 -8.810 1.00 90.25 122 LYS A O 1
ATOM 994 N N . VAL A 1 123 ? -1.019 -4.098 -6.716 1.00 92.44 123 VAL A N 1
ATOM 995 C CA . VAL A 1 123 ? 0.446 -4.007 -6.560 1.00 92.44 123 VAL A CA 1
ATOM 996 C C . VAL A 1 123 ? 1.106 -5.390 -6.621 1.00 92.44 123 VAL A C 1
ATOM 998 O O . VAL A 1 123 ? 2.129 -5.565 -7.289 1.00 92.44 123 VAL A O 1
ATOM 1001 N N . TYR A 1 124 ? 0.518 -6.392 -5.963 1.00 92.00 124 TYR A N 1
ATOM 1002 C CA . TYR A 1 124 ? 1.038 -7.757 -5.984 1.00 92.00 124 TYR A CA 1
ATOM 1003 C C . TYR A 1 124 ? 0.941 -8.406 -7.369 1.00 92.00 124 TYR A C 1
ATOM 1005 O O . TYR A 1 124 ? 1.914 -9.020 -7.805 1.00 92.00 124 TYR A O 1
ATOM 1013 N N . ALA A 1 125 ? -0.170 -8.213 -8.085 1.00 90.50 125 ALA A N 1
ATOM 1014 C CA . ALA A 1 125 ? -0.329 -8.708 -9.453 1.00 90.50 125 ALA A CA 1
ATOM 1015 C C . ALA A 1 125 ? 0.681 -8.063 -10.420 1.00 90.50 125 ALA A C 1
ATOM 1017 O O . ALA A 1 125 ? 1.310 -8.754 -11.221 1.00 90.50 125 ALA A O 1
ATOM 1018 N N . GLU A 1 126 ? 0.903 -6.749 -10.304 1.00 88.56 126 GLU A N 1
ATOM 1019 C CA . GLU A 1 126 ? 1.932 -6.055 -11.086 1.00 88.56 126 GLU A CA 1
ATOM 1020 C C . GLU A 1 126 ? 3.331 -6.615 -10.782 1.00 88.56 126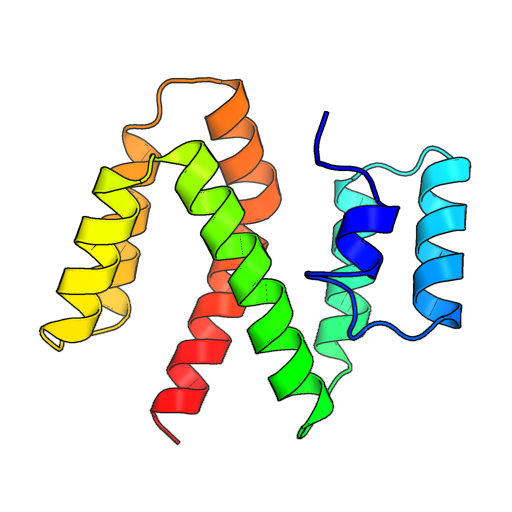 GLU A C 1
ATOM 1022 O O . GLU A 1 126 ? 4.120 -6.840 -11.701 1.00 88.56 126 GLU A O 1
ATOM 1027 N N . THR A 1 127 ? 3.625 -6.894 -9.507 1.00 84.69 127 THR A N 1
ATOM 1028 C CA . THR A 1 127 ? 4.899 -7.500 -9.093 1.00 84.69 127 THR A CA 1
ATOM 1029 C C . THR A 1 127 ? 5.095 -8.872 -9.738 1.00 84.69 127 THR A C 1
ATOM 1031 O O . THR A 1 127 ? 6.147 -9.113 -10.324 1.00 84.69 127 THR A O 1
ATOM 1034 N N . ASP A 1 128 ? 4.100 -9.761 -9.665 1.00 84.44 128 ASP A N 1
ATOM 1035 C CA . ASP A 1 128 ? 4.173 -11.105 -10.257 1.00 84.44 128 ASP A CA 1
ATOM 1036 C C . ASP A 1 128 ? 4.363 -11.055 -11.780 1.00 84.44 128 ASP A C 1
ATOM 1038 O O . ASP A 1 128 ? 5.261 -11.701 -12.321 1.00 84.44 128 ASP A O 1
ATOM 1042 N N . SER A 1 129 ? 3.591 -10.206 -12.469 1.00 81.12 129 SER A N 1
ATOM 1043 C CA . SER A 1 129 ? 3.691 -10.045 -13.924 1.00 81.12 129 SER A CA 1
ATOM 1044 C C . SER A 1 129 ? 5.091 -9.633 -14.392 1.00 81.12 129 SER A C 1
ATOM 1046 O O . SER A 1 129 ? 5.492 -9.971 -15.503 1.00 81.12 129 SER A O 1
ATOM 1048 N N . ARG A 1 130 ? 5.843 -8.915 -13.546 1.00 72.88 130 ARG A N 1
ATOM 1049 C CA . ARG A 1 130 ? 7.223 -8.494 -13.816 1.00 72.88 130 ARG A CA 1
ATOM 1050 C C . ARG A 1 130 ? 8.242 -9.581 -13.518 1.00 72.88 130 ARG A C 1
ATOM 1052 O O . ARG A 1 130 ? 9.243 -9.629 -14.210 1.00 72.88 130 ARG A O 1
ATOM 1059 N N . GLN A 1 131 ? 7.998 -10.442 -12.529 1.00 68.69 131 GLN A N 1
ATOM 1060 C CA . GLN A 1 131 ? 8.887 -11.576 -12.238 1.00 68.69 131 GLN A CA 1
ATOM 1061 C C . GLN A 1 131 ? 8.870 -12.637 -13.349 1.00 68.69 131 GLN A C 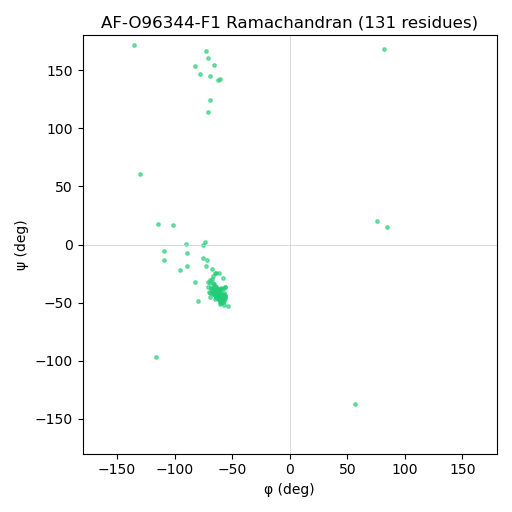1
ATOM 1063 O O . GLN A 1 131 ? 9.806 -13.420 -13.455 1.00 68.69 131 GLN A O 1
ATOM 1068 N N . LYS A 1 132 ? 7.810 -12.662 -14.164 1.00 66.06 132 LYS A N 1
ATOM 1069 C CA . LYS A 1 132 ? 7.648 -13.569 -15.310 1.00 66.06 132 LYS A CA 1
ATOM 1070 C C . LYS A 1 132 ? 8.214 -13.026 -16.633 1.00 66.06 132 LYS A C 1
ATOM 1072 O O . LYS A 1 132 ? 8.183 -13.756 -17.620 1.00 66.06 132 LYS A O 1
ATOM 1077 N N . ARG A 1 133 ? 8.650 -11.761 -16.678 1.00 60.12 133 ARG A N 1
ATOM 1078 C CA . ARG A 1 133 ? 9.249 -11.114 -17.862 1.00 60.12 133 ARG A CA 1
ATOM 1079 C C . ARG A 1 133 ? 10.764 -11.196 -17.803 1.00 60.12 133 ARG A C 1
ATOM 1081 O O . ARG A 1 133 ? 11.353 -11.358 -18.889 1.00 60.12 133 ARG A O 1
#

Foldseek 3Di:
DCDDLVNCCVFLVVLDDPVLSVVLVVCVVVVHDPLVSVVSSVVVLVPDDDVSVVVNLVSNLVVVLVLLCVQQNPVLSVVLVVCVVVPNAPVVSVVSSVVSLVPRPDPVSVVSCVRCVVVNVVSSVVVRVVVVD

Mean predicted aligned error: 4.35 Å

Radius of gyration: 15.45 Å; Cα contacts (8 Å, |Δi|>4): 79; chains: 1; bounding box: 25×44×34 Å

Organism: Setaria cervi (NCBI:txid65603)

Solvent-accessible surface area (backbone atoms only — not comparable to full-atom values): 7517 Å² total; per-residue (Å²): 136,95,78,49,75,65,58,36,46,72,50,40,42,46,77,52,50,70,69,56,50,50,53,51,50,49,40,52,74,74,66,51,50,70,68,58,50,49,51,52,54,50,52,57,54,69,73,45,56,74,67,64,32,50,53,40,41,56,30,41,42,51,46,43,50,53,52,46,30,71,62,63,32,64,68,53,50,52,52,54,50,50,43,52,75,72,66,52,53,68,66,62,54,48,54,50,49,52,57,56,56,73,69,53,77,52,66,72,46,44,49,48,46,70,72,44,41,66,60,41,52,51,39,51,52,55,51,51,61,57,76,76,107

Nearest PDB structures (foldseek):
  2xv9-assembly1_A  TM=9.602E-01  e=7.813E-10  Ascaris suum